Protein AF-A0A1L6ZEZ7-F1 (afdb_monomer_lite)

Radius of gyration: 17.85 Å; chains: 1; bounding box: 46×29×50 Å

pLDDT: mean 71.18, std 16.77, range [36.25, 94.31]

Structure (mmCIF, N/CA/C/O backbone):
data_AF-A0A1L6ZEZ7-F1
#
_entry.id   AF-A0A1L6ZEZ7-F1
#
loop_
_atom_site.group_PDB
_atom_site.id
_atom_site.type_symbol
_atom_site.label_atom_id
_atom_site.label_alt_id
_atom_site.label_comp_id
_atom_site.label_asym_id
_atom_site.label_entity_id
_atom_site.label_seq_id
_atom_site.pdbx_PDB_ins_code
_atom_site.Cartn_x
_atom_site.Cartn_y
_atom_site.Cartn_z
_atom_site.occupancy
_atom_site.B_iso_or_equiv
_atom_site.auth_seq_id
_atom_site.auth_comp_id
_atom_site.auth_asym_id
_atom_site.auth_atom_id
_atom_site.pdbx_PDB_model_num
ATOM 1 N N . MET A 1 1 ? 20.630 8.713 7.330 1.00 41.28 1 MET A N 1
ATOM 2 C CA . MET A 1 1 ? 19.319 8.032 7.262 1.00 41.28 1 MET A CA 1
ATOM 3 C C . MET A 1 1 ? 19.385 7.056 6.099 1.00 41.28 1 MET A C 1
ATOM 5 O O . MET A 1 1 ? 19.596 7.509 4.983 1.00 41.28 1 MET A O 1
ATOM 9 N N . LYS A 1 2 ? 19.348 5.740 6.346 1.00 44.12 2 LYS A N 1
ATOM 10 C CA . LYS A 1 2 ? 19.261 4.754 5.258 1.00 44.12 2 LYS A CA 1
ATOM 11 C C . LYS A 1 2 ? 17.808 4.737 4.797 1.00 44.12 2 LYS A C 1
ATOM 13 O O . LYS A 1 2 ? 16.927 4.466 5.606 1.00 44.12 2 LYS A O 1
ATOM 18 N N . ILE A 1 3 ? 17.565 5.130 3.553 1.00 55.00 3 ILE A N 1
ATOM 19 C CA . ILE A 1 3 ? 16.243 5.015 2.939 1.00 55.00 3 ILE A CA 1
ATOM 20 C C . ILE A 1 3 ? 16.104 3.544 2.559 1.00 55.00 3 ILE A C 1
ATOM 22 O O . ILE A 1 3 ? 16.949 3.030 1.831 1.00 55.00 3 ILE A O 1
ATOM 26 N N . ASN A 1 4 ? 15.105 2.863 3.118 1.00 57.72 4 ASN A N 1
ATOM 27 C CA . ASN A 1 4 ? 14.752 1.525 2.663 1.00 57.72 4 ASN A CA 1
ATOM 28 C C . ASN A 1 4 ? 13.994 1.695 1.346 1.00 57.72 4 ASN A C 1
ATOM 30 O O . ASN A 1 4 ? 13.001 2.420 1.302 1.00 57.72 4 ASN A O 1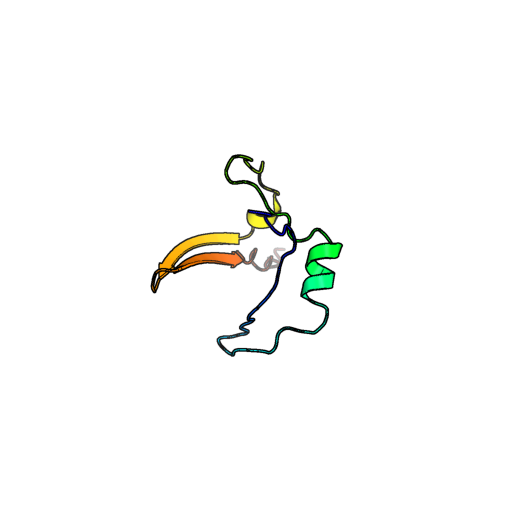
ATOM 34 N N . GLU A 1 5 ? 14.510 1.101 0.275 1.00 67.88 5 GLU A N 1
ATOM 35 C CA . GLU A 1 5 ? 13.914 1.206 -1.064 1.00 67.88 5 GLU A CA 1
ATOM 36 C C . GLU A 1 5 ? 12.744 0.228 -1.251 1.00 67.88 5 GLU A C 1
ATOM 38 O O . GLU A 1 5 ? 12.002 0.335 -2.228 1.00 67.88 5 GLU A O 1
ATOM 43 N N . ASP A 1 6 ? 12.556 -0.679 -0.289 1.00 72.25 6 ASP A N 1
ATOM 44 C CA . ASP A 1 6 ? 11.487 -1.668 -0.283 1.00 72.25 6 ASP A CA 1
ATOM 45 C C . ASP A 1 6 ? 10.150 -1.042 0.122 1.00 72.25 6 ASP A C 1
ATOM 47 O O . ASP A 1 6 ? 10.030 -0.334 1.127 1.00 72.25 6 ASP A O 1
ATOM 51 N N . LEU A 1 7 ? 9.116 -1.342 -0.661 1.00 80.00 7 LEU A N 1
ATOM 52 C CA . LEU A 1 7 ? 7.744 -0.964 -0.374 1.00 80.00 7 LEU A CA 1
ATOM 53 C C . LEU A 1 7 ? 7.141 -1.921 0.662 1.00 80.00 7 LEU A C 1
ATOM 55 O O . LEU A 1 7 ? 7.191 -3.144 0.510 1.00 80.00 7 LEU A O 1
ATOM 59 N N . GLU A 1 8 ? 6.510 -1.351 1.685 1.00 86.25 8 GLU A N 1
ATOM 60 C CA . GLU A 1 8 ? 5.733 -2.085 2.681 1.00 86.25 8 GLU A CA 1
ATOM 61 C C . GLU A 1 8 ? 4.266 -1.643 2.629 1.00 86.25 8 GLU A C 1
ATOM 63 O O . GLU A 1 8 ? 3.917 -0.499 2.934 1.00 86.25 8 GLU A O 1
ATOM 68 N N . VAL A 1 9 ? 3.384 -2.562 2.238 1.00 86.25 9 VAL A N 1
ATOM 69 C CA . VAL A 1 9 ? 1.936 -2.382 2.327 1.00 86.25 9 VAL A CA 1
ATOM 70 C C . VAL A 1 9 ? 1.512 -2.664 3.763 1.00 86.25 9 VAL A C 1
ATOM 72 O O . VAL A 1 9 ? 1.598 -3.793 4.240 1.00 86.25 9 VAL A O 1
ATOM 75 N N . THR A 1 10 ? 1.042 -1.626 4.451 1.00 89.56 10 THR A N 1
ATOM 76 C CA . THR A 1 10 ? 0.634 -1.697 5.863 1.00 89.56 10 THR A CA 1
ATOM 77 C C . THR A 1 10 ? -0.877 -1.822 6.043 1.00 89.56 10 THR A C 1
ATOM 79 O O . THR A 1 10 ? -1.341 -2.376 7.037 1.00 89.56 10 THR A O 1
ATOM 82 N N . GLU A 1 11 ? -1.664 -1.347 5.075 1.00 91.75 11 GLU A N 1
ATOM 83 C CA . GLU A 1 11 ? -3.123 -1.436 5.085 1.00 91.75 11 GLU A CA 1
ATOM 84 C C . GLU A 1 11 ? -3.674 -1.588 3.667 1.00 91.75 11 GLU A C 1
ATOM 86 O O . GLU A 1 11 ? -3.127 -1.039 2.710 1.00 91.75 11 GLU A O 1
ATOM 91 N N . MET A 1 12 ? -4.801 -2.288 3.543 1.00 90.25 12 MET A N 1
ATOM 92 C CA . MET A 1 12 ? -5.532 -2.430 2.290 1.00 90.25 12 MET A CA 1
ATOM 93 C C . MET A 1 12 ? -7.030 -2.249 2.547 1.00 90.25 12 MET A C 1
ATOM 95 O O . MET A 1 12 ? -7.557 -2.706 3.563 1.00 90.25 12 MET A O 1
ATOM 99 N N . TYR A 1 13 ? -7.708 -1.558 1.629 1.00 92.00 13 TYR A N 1
ATOM 100 C CA . TYR A 1 13 ? -9.149 -1.323 1.685 1.00 92.00 13 TYR A CA 1
ATOM 101 C C . TYR A 1 13 ? -9.780 -1.738 0.357 1.00 92.00 13 TYR A C 1
ATOM 103 O O . TYR A 1 13 ? -9.304 -1.319 -0.698 1.00 92.00 13 TYR A O 1
ATOM 111 N N . LEU A 1 14 ? -10.851 -2.525 0.412 1.00 86.56 14 LEU A N 1
ATOM 112 C CA . LEU A 1 14 ? -11.652 -2.933 -0.745 1.00 86.56 14 LEU A CA 1
ATOM 113 C C . LEU A 1 14 ? -13.103 -2.527 -0.480 1.00 86.56 14 LEU A C 1
ATOM 115 O O . LEU A 1 14 ? -13.652 -2.885 0.557 1.00 86.56 14 LEU A O 1
ATOM 119 N N . ASP A 1 15 ? -13.687 -1.709 -1.358 1.00 90.44 15 ASP A N 1
ATOM 120 C 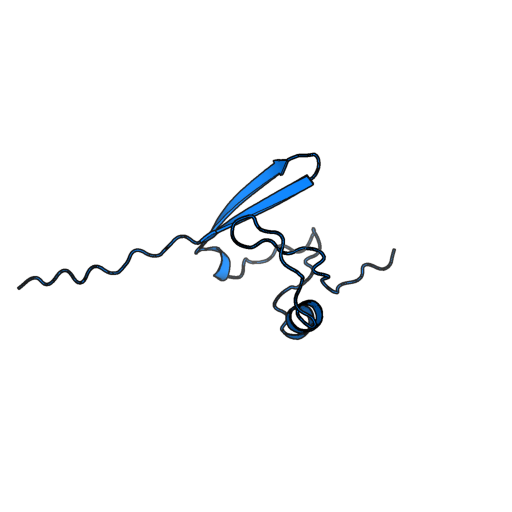CA . ASP A 1 15 ? -15.032 -1.127 -1.193 1.00 90.44 15 ASP A CA 1
ATOM 121 C C . ASP A 1 15 ? -15.281 -0.476 0.180 1.00 90.44 15 ASP A C 1
ATOM 123 O O . ASP A 1 15 ? -16.358 -0.553 0.763 1.00 90.44 15 ASP A O 1
ATOM 127 N N . GLY A 1 16 ? -14.252 0.182 0.722 1.00 86.50 16 GLY A N 1
ATOM 128 C CA . GLY A 1 16 ? -14.315 0.842 2.030 1.00 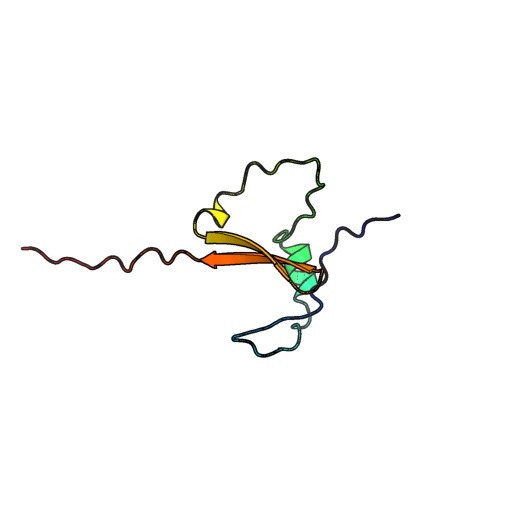86.50 16 GLY A CA 1
ATOM 129 C C . GLY A 1 16 ? -14.121 -0.093 3.227 1.00 86.50 16 GLY A C 1
ATOM 130 O O . GLY A 1 16 ? -13.972 0.392 4.348 1.00 86.50 16 GLY A O 1
ATOM 131 N N . PHE A 1 17 ? -14.032 -1.405 3.013 1.00 88.31 17 PHE A N 1
ATOM 132 C CA . PHE A 1 17 ? -13.732 -2.376 4.059 1.00 88.31 17 PHE A CA 1
ATOM 133 C C . PHE A 1 17 ? -12.230 -2.562 4.205 1.00 88.31 17 PHE A C 1
ATOM 135 O O . PHE A 1 17 ? -11.529 -2.826 3.227 1.00 88.31 17 PHE A O 1
ATOM 142 N N . LYS A 1 18 ? -11.732 -2.453 5.440 1.00 93.75 18 LYS A N 1
ATOM 143 C CA . LYS A 1 18 ? -10.347 -2.804 5.759 1.00 93.75 18 LYS A CA 1
ATOM 144 C C . LYS A 1 18 ? -10.190 -4.316 5.631 1.00 93.75 18 LYS A C 1
ATOM 146 O O . LYS A 1 18 ? -10.880 -5.069 6.313 1.00 93.75 18 LYS A O 1
ATOM 151 N N . VAL A 1 19 ? -9.275 -4.742 4.774 1.00 94.31 19 VAL A N 1
ATOM 152 C CA . VAL A 1 19 ? -8.959 -6.153 4.544 1.00 94.31 19 VAL A CA 1
ATOM 153 C C . VAL A 1 19 ? -7.517 -6.431 4.966 1.00 94.31 19 VAL A C 1
ATOM 155 O O . VAL A 1 19 ? -6.677 -5.525 4.916 1.00 94.31 19 VAL A O 1
ATOM 158 N N . PRO A 1 20 ? -7.205 -7.656 5.421 1.00 92.56 20 PRO A N 1
ATOM 159 C CA . PRO A 1 20 ? -5.837 -8.013 5.762 1.00 92.56 20 PRO A CA 1
ATOM 160 C C . PRO A 1 20 ? -4.942 -7.904 4.527 1.00 92.56 20 PRO A C 1
ATOM 162 O O . PRO A 1 20 ? -5.340 -8.270 3.420 1.00 92.56 20 PRO A O 1
ATOM 165 N N . VAL A 1 21 ? -3.722 -7.409 4.728 1.00 93.00 21 VAL A N 1
ATOM 166 C CA . VAL A 1 21 ? -2.696 -7.417 3.685 1.00 93.00 21 VAL A CA 1
ATOM 167 C C . VAL A 1 21 ? -2.313 -8.878 3.424 1.00 93.00 21 VAL A C 1
ATOM 169 O O . VAL A 1 21 ? -1.902 -9.563 4.364 1.00 93.00 21 VAL A O 1
ATOM 172 N N . PRO A 1 22 ? -2.454 -9.386 2.187 1.00 90.19 22 PRO A N 1
ATOM 173 C CA . PRO A 1 22 ? -2.088 -10.757 1.872 1.00 90.19 22 PRO A CA 1
ATOM 174 C C . PRO A 1 22 ? -0.607 -11.011 2.151 1.00 90.19 22 PRO A C 1
ATOM 176 O O . PRO A 1 22 ? 0.258 -10.204 1.791 1.00 90.19 22 PRO A O 1
ATOM 179 N N . ALA A 1 23 ? -0.310 -12.159 2.759 1.00 87.38 23 ALA A N 1
ATOM 180 C CA . ALA A 1 23 ? 1.064 -12.604 2.937 1.00 87.38 23 ALA A CA 1
ATOM 181 C C . ALA A 1 23 ? 1.764 -12.689 1.571 1.00 87.38 23 ALA A C 1
ATOM 183 O O . ALA A 1 23 ? 1.195 -13.184 0.599 1.00 87.38 23 ALA A O 1
ATOM 184 N N . GLY A 1 24 ? 2.988 -12.168 1.490 1.00 83.88 24 GLY A N 1
ATOM 185 C CA . GLY A 1 24 ? 3.761 -12.146 0.247 1.00 83.88 24 GLY A CA 1
ATOM 186 C C . GLY A 1 24 ? 3.402 -11.021 -0.730 1.00 83.88 24 GLY A C 1
ATOM 187 O O . GLY A 1 24 ? 4.092 -10.884 -1.735 1.00 83.88 24 GLY A O 1
ATOM 188 N N . LEU A 1 25 ? 2.406 -10.163 -0.452 1.00 85.88 25 LEU A N 1
ATOM 189 C CA . LEU A 1 25 ? 2.113 -9.014 -1.322 1.00 85.88 25 LEU A CA 1
ATOM 190 C C . LEU A 1 25 ? 3.309 -8.053 -1.409 1.00 85.88 25 LEU A C 1
ATOM 192 O O . LEU A 1 25 ? 3.685 -7.643 -2.502 1.00 85.88 25 LEU A O 1
ATOM 196 N N . ASN A 1 26 ? 3.949 -7.746 -0.278 1.00 84.69 26 ASN A N 1
ATOM 197 C CA . ASN A 1 26 ? 5.149 -6.902 -0.248 1.00 84.69 26 ASN A CA 1
ATOM 198 C C . ASN A 1 26 ? 6.278 -7.510 -1.089 1.00 84.69 26 ASN A C 1
ATOM 200 O O . ASN A 1 26 ? 6.875 -6.833 -1.921 1.00 84.69 26 ASN A O 1
ATOM 204 N N . GLU A 1 27 ? 6.527 -8.812 -0.925 1.00 83.12 27 GLU A N 1
ATOM 205 C CA . GLU A 1 27 ? 7.549 -9.533 -1.687 1.00 83.12 27 GLU A CA 1
ATOM 206 C C . GLU A 1 27 ? 7.239 -9.531 -3.188 1.00 83.12 27 GLU A C 1
ATOM 208 O O . GLU A 1 27 ? 8.120 -9.235 -3.993 1.00 83.12 27 GLU A O 1
ATOM 213 N N . LEU A 1 28 ? 5.986 -9.795 -3.568 1.00 82.56 28 LEU A N 1
ATOM 214 C CA . LEU A 1 28 ? 5.533 -9.759 -4.956 1.00 82.56 28 LEU A CA 1
ATOM 215 C C . LEU A 1 28 ? 5.753 -8.377 -5.581 1.00 82.56 28 LEU A C 1
ATOM 217 O O . LEU A 1 28 ? 6.278 -8.276 -6.690 1.00 82.56 28 LEU A O 1
ATOM 221 N N . LEU A 1 29 ? 5.363 -7.309 -4.887 1.00 82.88 29 LEU A N 1
ATOM 222 C CA . LEU A 1 29 ? 5.473 -5.938 -5.386 1.00 82.88 29 LEU A CA 1
ATOM 223 C C . LEU A 1 29 ? 6.929 -5.479 -5.512 1.00 82.88 29 LEU A C 1
ATOM 225 O O . LEU A 1 29 ? 7.287 -4.879 -6.527 1.00 82.88 29 LEU A O 1
ATOM 229 N N . ASN A 1 30 ? 7.771 -5.822 -4.536 1.00 81.12 30 ASN A N 1
ATOM 230 C CA . ASN A 1 30 ? 9.194 -5.488 -4.559 1.00 81.12 30 ASN A CA 1
ATOM 231 C C . ASN A 1 30 ? 9.949 -6.302 -5.624 1.00 81.12 30 ASN A C 1
ATOM 233 O O . ASN A 1 30 ? 10.749 -5.744 -6.372 1.00 81.12 30 ASN A O 1
ATOM 237 N N . ARG A 1 31 ? 9.653 -7.603 -5.780 1.00 78.00 31 ARG A N 1
ATOM 238 C CA . ARG A 1 31 ? 10.301 -8.455 -6.799 1.00 78.00 31 ARG A CA 1
ATOM 239 C C . ARG A 1 31 ? 9.844 -8.175 -8.221 1.00 78.00 31 ARG A C 1
ATOM 241 O O . ARG A 1 31 ? 10.653 -8.249 -9.140 1.00 78.00 31 ARG A O 1
ATOM 248 N N . SER A 1 32 ? 8.561 -7.881 -8.422 1.00 75.19 32 SER A N 1
ATOM 249 C CA . SER A 1 32 ? 8.026 -7.590 -9.760 1.00 75.19 32 SER A CA 1
ATOM 250 C C . SER A 1 32 ? 8.548 -6.271 -10.332 1.00 75.19 32 SER A C 1
ATOM 252 O O . SER A 1 32 ? 8.315 -5.983 -11.504 1.00 75.19 32 SER A O 1
ATOM 254 N N . GLY A 1 33 ? 9.220 -5.445 -9.519 1.00 67.12 33 GLY A N 1
ATOM 255 C CA . GLY A 1 33 ? 9.582 -4.083 -9.899 1.00 67.12 33 GLY A CA 1
ATOM 256 C C . GLY A 1 33 ? 8.356 -3.217 -10.198 1.00 67.12 33 GLY A C 1
ATOM 257 O O . GLY A 1 33 ? 8.498 -2.167 -10.826 1.00 67.12 33 GLY A O 1
ATOM 258 N N . GLY A 1 34 ? 7.162 -3.650 -9.764 1.00 60.91 34 GLY A N 1
ATOM 259 C CA . GLY A 1 34 ? 5.903 -2.926 -9.939 1.00 60.91 34 GLY A CA 1
ATOM 260 C C . GLY A 1 34 ? 5.881 -1.598 -9.185 1.00 60.91 34 GLY A C 1
ATOM 261 O O . GLY A 1 34 ? 5.070 -0.727 -9.491 1.00 60.91 34 GLY A O 1
ATOM 262 N N . TRP A 1 35 ? 6.809 -1.424 -8.241 1.00 66.25 35 TRP A N 1
ATOM 263 C CA . TRP A 1 35 ? 7.045 -0.183 -7.523 1.00 66.25 35 TRP A CA 1
ATOM 264 C C . TRP A 1 35 ? 8.543 0.112 -7.513 1.00 66.25 35 TRP A C 1
ATOM 266 O O . TRP A 1 35 ? 9.349 -0.719 -7.108 1.00 66.25 35 TRP A O 1
ATOM 276 N N . LYS A 1 36 ? 8.921 1.304 -7.978 1.00 61.78 36 LYS A N 1
ATOM 277 C CA . LYS A 1 36 ? 10.276 1.842 -7.835 1.00 61.78 36 LYS A CA 1
ATOM 278 C C . LYS A 1 36 ? 10.189 3.123 -7.029 1.00 61.78 36 LYS A C 1
ATOM 280 O O . LYS A 1 36 ? 9.387 3.998 -7.357 1.00 61.78 36 LYS A O 1
ATOM 285 N N . TYR A 1 37 ? 11.014 3.235 -5.992 1.00 61.16 37 TYR A N 1
ATOM 286 C CA . TYR A 1 37 ? 11.220 4.505 -5.315 1.00 61.16 37 TYR A CA 1
ATOM 287 C C . TYR A 1 37 ? 11.830 5.496 -6.312 1.00 61.16 37 TYR A C 1
ATOM 289 O O . TYR A 1 37 ? 12.911 5.264 -6.852 1.00 61.16 37 TYR A O 1
ATOM 297 N N . ILE A 1 38 ? 11.114 6.582 -6.592 1.00 60.03 38 ILE A N 1
ATOM 298 C CA . ILE A 1 38 ? 11.603 7.663 -7.447 1.00 60.03 38 ILE A CA 1
ATOM 299 C C . ILE A 1 38 ? 12.019 8.786 -6.517 1.00 60.03 38 ILE A C 1
ATOM 301 O O . ILE A 1 38 ? 11.207 9.285 -5.730 1.00 60.03 38 ILE A O 1
ATOM 305 N N . LYS A 1 39 ? 13.290 9.175 -6.595 1.00 59.22 39 LYS A N 1
ATOM 306 C CA . LYS A 1 39 ? 13.771 10.319 -5.831 1.00 59.22 39 LYS A CA 1
ATOM 307 C C . LYS A 1 39 ? 13.060 11.593 -6.310 1.00 59.22 39 LYS A C 1
ATOM 309 O O . LYS A 1 39 ? 12.769 11.707 -7.499 1.00 59.22 39 LYS A O 1
ATOM 314 N N . PRO A 1 40 ? 12.788 12.562 -5.420 1.00 57.38 40 PRO A N 1
ATOM 315 C CA . PRO A 1 40 ? 12.055 13.783 -5.772 1.00 57.38 40 PRO A CA 1
ATOM 316 C C . PRO A 1 40 ? 12.664 14.610 -6.920 1.00 57.38 40 PRO A C 1
ATOM 318 O O . PRO A 1 40 ? 11.966 15.424 -7.515 1.00 57.38 40 PRO A O 1
ATOM 321 N N . ASP A 1 41 ? 13.950 14.418 -7.216 1.00 57.75 41 ASP A N 1
ATOM 322 C CA . ASP A 1 41 ? 14.724 15.074 -8.274 1.00 57.75 41 ASP A CA 1
ATOM 323 C C . ASP A 1 41 ? 14.738 14.303 -9.608 1.00 57.75 41 ASP A C 1
ATOM 325 O O . ASP A 1 41 ? 15.143 14.850 -10.633 1.00 57.75 41 ASP A O 1
ATOM 329 N N . GLN A 1 42 ? 14.271 13.051 -9.628 1.00 50.59 42 GLN A N 1
ATOM 330 C CA . GLN A 1 42 ? 14.167 12.243 -10.836 1.00 50.59 42 GLN A CA 1
ATOM 331 C C . GLN A 1 42 ? 12.771 12.395 -11.440 1.00 50.59 42 GLN A C 1
ATOM 333 O O . GLN A 1 42 ? 11.795 11.792 -10.993 1.00 50.59 42 GLN A O 1
ATOM 338 N N . SER A 1 43 ? 12.664 13.202 -12.496 1.00 49.09 43 SER A N 1
ATOM 339 C CA . SER A 1 43 ? 11.454 13.248 -13.310 1.00 49.09 43 SER A CA 1
ATOM 340 C C . SER A 1 43 ? 11.281 11.913 -14.037 1.00 49.09 43 SER A C 1
ATOM 342 O O . SER A 1 43 ? 12.067 11.525 -14.901 1.00 49.09 43 SER A O 1
ATOM 344 N N . GLN A 1 44 ? 10.220 11.184 -13.696 1.00 52.09 44 GLN A N 1
ATOM 345 C CA . GLN A 1 44 ? 9.733 10.130 -14.572 1.00 52.09 44 GLN A CA 1
ATOM 346 C C . GLN A 1 44 ? 9.232 10.785 -15.859 1.00 52.09 44 GLN A C 1
ATOM 348 O O . GLN A 1 44 ? 8.228 11.499 -15.853 1.00 52.09 44 GLN A O 1
ATOM 353 N N . ASN A 1 45 ? 9.879 10.475 -16.981 1.00 48.28 45 ASN A N 1
ATOM 354 C CA . ASN A 1 45 ? 9.154 10.398 -18.241 1.00 48.28 45 ASN A CA 1
ATOM 355 C C . ASN A 1 45 ? 8.095 9.310 -18.042 1.00 48.28 45 ASN A C 1
ATOM 357 O O . ASN A 1 45 ? 8.401 8.121 -18.094 1.00 48.28 45 ASN A O 1
ATOM 361 N N . ASN A 1 46 ? 6.901 9.765 -17.646 1.00 48.69 46 ASN A N 1
ATOM 362 C CA . ASN A 1 46 ? 5.748 8.972 -17.247 1.00 48.69 46 ASN A CA 1
ATOM 363 C C . ASN A 1 46 ? 5.626 7.725 -18.117 1.00 48.69 46 ASN A C 1
ATOM 365 O O . ASN A 1 46 ? 5.369 7.821 -19.317 1.00 48.69 46 ASN A O 1
ATOM 369 N N . LEU A 1 47 ? 5.760 6.559 -17.484 1.00 48.19 47 LEU A N 1
ATOM 370 C CA . LEU A 1 47 ? 5.233 5.330 -18.047 1.00 48.19 47 LEU A CA 1
ATOM 371 C C . LEU A 1 47 ? 3.763 5.585 -18.396 1.00 48.19 47 LEU A C 1
ATOM 373 O O . LEU A 1 47 ? 2.960 5.990 -17.554 1.00 48.19 47 LEU A O 1
ATOM 377 N N . ASP A 1 48 ? 3.452 5.341 -19.664 1.00 55.19 48 ASP A N 1
ATOM 378 C CA . ASP A 1 48 ? 2.178 5.534 -20.368 1.00 55.19 48 ASP A CA 1
ATOM 379 C C . ASP A 1 48 ? 0.941 4.941 -19.653 1.00 55.19 48 ASP A C 1
ATOM 381 O O . ASP A 1 48 ? -0.206 5.221 -19.992 1.00 55.19 48 ASP A O 1
ATOM 385 N N . GLN A 1 49 ? 1.169 4.136 -18.617 1.00 54.78 49 GLN A N 1
ATOM 386 C CA . GLN A 1 49 ? 0.187 3.350 -17.878 1.00 54.78 49 GLN A CA 1
ATOM 387 C C . GLN A 1 49 ? -0.802 4.187 -17.054 1.00 54.78 49 GLN A C 1
ATOM 389 O O . GLN A 1 49 ? -1.903 3.725 -16.767 1.00 54.78 49 GLN A O 1
ATOM 394 N N . THR A 1 50 ? -0.455 5.426 -16.686 1.00 60.66 50 THR A N 1
ATOM 395 C CA . THR A 1 50 ? -1.368 6.305 -15.927 1.00 60.66 50 THR A CA 1
ATOM 396 C C . THR A 1 50 ? -2.248 7.183 -16.813 1.00 60.66 50 THR A C 1
ATOM 398 O O . THR A 1 50 ? -3.174 7.804 -16.298 1.00 60.66 50 THR A O 1
ATOM 401 N N . LYS A 1 51 ? -2.039 7.214 -18.142 1.00 68.25 51 LYS A N 1
ATOM 402 C CA . LYS A 1 51 ? -2.895 7.993 -19.060 1.00 68.25 51 LYS A CA 1
ATOM 403 C C . LYS A 1 51 ? -4.356 7.549 -19.012 1.00 68.25 51 LYS A C 1
ATOM 405 O O . LYS A 1 51 ? -5.261 8.368 -19.172 1.00 68.25 51 LYS A O 1
ATOM 410 N N . SER A 1 52 ? -4.580 6.265 -18.746 1.00 75.69 52 SER A N 1
ATOM 411 C CA . SER A 1 52 ? -5.907 5.680 -18.563 1.00 75.69 52 SER A CA 1
ATOM 412 C C . SER A 1 52 ? -6.534 6.000 -17.204 1.00 75.69 52 SER A C 1
ATOM 414 O O . SER A 1 52 ? -7.594 5.471 -16.904 1.00 75.69 52 SER A O 1
ATOM 416 N N . TYR A 1 53 ? -5.916 6.835 -16.367 1.00 74.88 53 TYR A N 1
ATOM 417 C CA . TYR A 1 53 ? -6.429 7.193 -15.048 1.00 74.88 53 TYR A CA 1
ATOM 418 C C . TYR A 1 53 ? -6.573 8.714 -14.914 1.00 74.88 53 TYR A C 1
ATOM 420 O O . TYR A 1 53 ? -5.718 9.485 -15.346 1.00 74.88 53 TYR A O 1
ATOM 428 N N . ASP A 1 54 ? -7.658 9.165 -14.289 1.00 81.50 54 ASP A N 1
ATOM 429 C CA . ASP A 1 54 ? -7.757 10.514 -13.740 1.00 81.50 54 ASP A CA 1
ATOM 430 C C .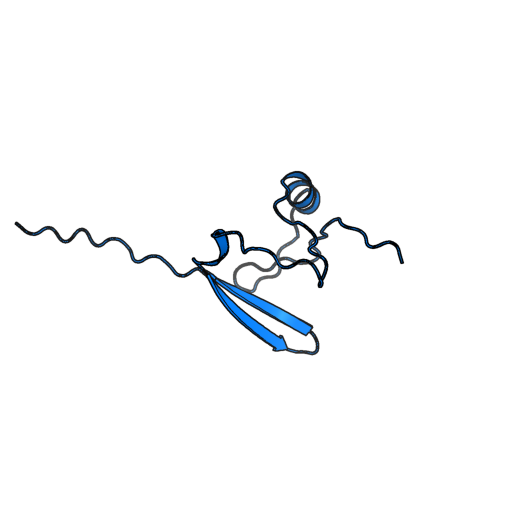 ASP A 1 54 ? -7.030 10.580 -12.402 1.00 81.50 54 ASP A C 1
ATOM 432 O O . ASP A 1 54 ? -7.263 9.771 -11.501 1.00 81.50 54 ASP A O 1
ATOM 436 N N . ARG A 1 55 ? -6.141 11.567 -12.266 1.00 81.44 55 ARG A N 1
ATOM 437 C CA . ARG A 1 55 ? -5.325 11.767 -11.070 1.00 81.44 55 ARG A CA 1
ATOM 438 C C . ARG A 1 55 ? -5.833 12.955 -10.265 1.00 81.44 55 ARG A C 1
ATOM 440 O O . ARG A 1 55 ? -5.835 14.081 -10.753 1.00 81.44 55 ARG A O 1
ATOM 447 N N . LYS A 1 56 ? -6.160 12.729 -8.992 1.00 85.38 56 LYS A N 1
ATOM 448 C CA . LYS A 1 56 ? -6.532 13.778 -8.033 1.00 85.38 56 LYS A CA 1
ATOM 449 C C . LYS A 1 56 ? -5.671 13.688 -6.780 1.00 85.38 56 LYS A C 1
ATOM 451 O O . LYS A 1 56 ? -5.682 12.678 -6.084 1.00 85.38 56 LYS A O 1
ATOM 456 N N . VAL A 1 57 ? -4.951 14.761 -6.467 1.00 83.50 57 VAL A N 1
ATOM 457 C CA . VAL A 1 57 ? -4.167 14.872 -5.230 1.00 83.50 57 VAL A CA 1
ATOM 458 C C . VAL A 1 57 ? -4.933 15.738 -4.243 1.00 83.50 57 VAL A C 1
ATOM 460 O O . VAL A 1 57 ? -5.358 16.838 -4.584 1.00 83.50 57 VAL A O 1
ATOM 463 N N . VAL A 1 58 ? -5.119 15.253 -3.020 1.00 89.56 58 VAL A 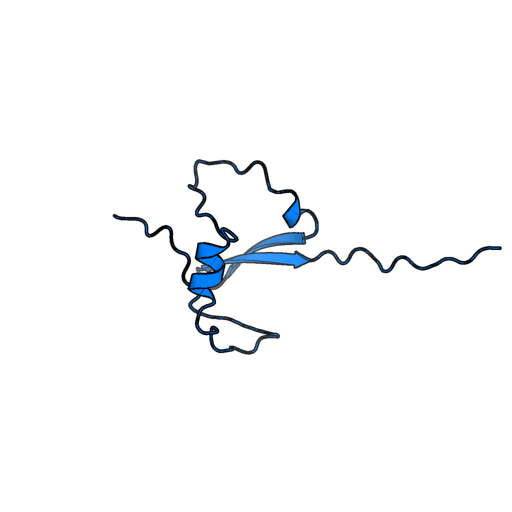N 1
ATOM 464 C CA . VAL A 1 58 ? -5.791 15.996 -1.947 1.00 89.56 58 VAL A CA 1
ATOM 465 C C . VAL A 1 58 ? -5.068 15.802 -0.625 1.00 89.56 58 VAL A C 1
ATOM 467 O O . VAL A 1 58 ? -4.516 14.741 -0.338 1.00 89.56 58 VAL A O 1
ATOM 470 N N . ARG A 1 59 ? -5.101 16.839 0.209 1.00 86.44 59 ARG A N 1
ATOM 471 C CA . ARG A 1 59 ? -4.612 16.791 1.584 1.00 86.44 59 ARG A CA 1
ATOM 472 C C . ARG A 1 59 ? -5.813 16.640 2.511 1.00 86.44 59 ARG A C 1
ATOM 474 O O . ARG A 1 59 ? -6.685 17.502 2.517 1.00 86.44 59 ARG A O 1
ATOM 481 N N . LYS A 1 60 ? -5.881 15.535 3.253 1.00 88.25 60 LYS A N 1
ATOM 482 C CA . LYS A 1 60 ? -6.988 15.226 4.169 1.00 88.25 60 LYS A CA 1
ATOM 483 C C . LYS A 1 60 ? -6.432 14.630 5.458 1.00 88.25 60 LYS A C 1
ATOM 485 O O . LYS A 1 60 ? -5.625 13.702 5.409 1.00 88.25 60 LYS A O 1
ATOM 490 N N . ASP A 1 61 ? -6.847 15.187 6.593 1.00 89.31 61 ASP A N 1
ATOM 491 C CA . ASP A 1 61 ? -6.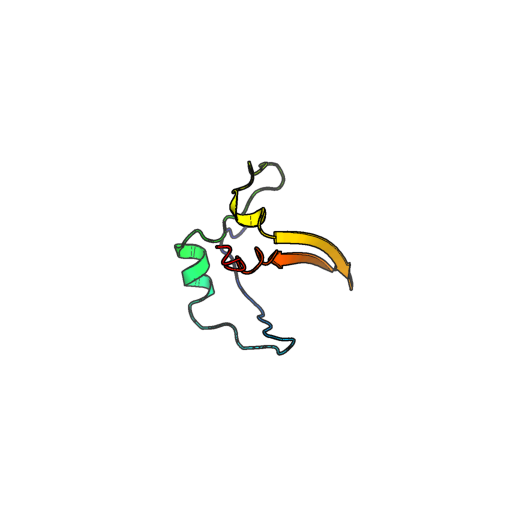402 14.786 7.938 1.00 89.31 61 ASP A CA 1
ATOM 492 C C . ASP A 1 61 ? -4.871 14.865 8.100 1.00 89.31 61 ASP A C 1
ATOM 494 O O . ASP A 1 61 ? -4.223 13.946 8.593 1.00 89.31 61 ASP A O 1
ATOM 498 N N . GLY A 1 62 ? -4.255 15.925 7.563 1.00 87.00 62 GLY A N 1
ATOM 499 C CA . GLY A 1 62 ? -2.798 16.112 7.573 1.00 87.00 62 GLY A CA 1
ATOM 500 C C . GLY A 1 62 ? -2.013 15.206 6.612 1.00 87.00 62 GLY A C 1
ATOM 501 O O . GLY A 1 62 ? -0.836 15.468 6.375 1.00 87.00 62 GLY A O 1
ATOM 502 N N . LYS A 1 63 ? -2.653 14.205 5.995 1.00 77.44 63 LYS A N 1
ATOM 503 C CA . LYS A 1 63 ? -2.027 13.251 5.067 1.00 77.44 63 LYS A CA 1
ATOM 504 C C . LYS A 1 63 ? -2.241 13.667 3.610 1.00 77.44 63 LYS A C 1
ATOM 506 O O . LYS A 1 63 ? -3.332 14.097 3.230 1.00 77.44 63 LYS A O 1
ATOM 511 N N . LEU A 1 64 ? -1.209 13.515 2.780 1.00 76.50 64 LEU A N 1
ATOM 512 C CA . LEU A 1 64 ? -1.306 13.693 1.331 1.00 76.50 64 LEU A CA 1
ATOM 513 C C . LEU A 1 64 ? -1.813 12.389 0.702 1.00 76.50 64 LEU A C 1
ATOM 515 O O . LEU A 1 64 ? -1.233 11.331 0.925 1.00 76.50 64 LEU A O 1
ATOM 519 N N . ARG A 1 65 ? -2.904 12.455 -0.060 1.00 78.56 65 ARG A N 1
ATOM 520 C CA . ARG A 1 65 ? -3.519 11.303 -0.728 1.00 78.56 65 ARG A CA 1
ATOM 521 C C . ARG A 1 65 ? -3.554 11.549 -2.230 1.00 78.56 65 ARG A C 1
ATOM 523 O O . ARG A 1 65 ? -3.966 12.622 -2.671 1.00 78.56 65 ARG A O 1
ATOM 530 N N . THR A 1 66 ? -3.155 10.545 -3.005 1.00 81.31 66 THR A N 1
ATOM 531 C CA . THR A 1 66 ? -3.305 10.535 -4.465 1.00 81.31 66 THR A CA 1
ATOM 532 C C . THR A 1 66 ? -4.366 9.509 -4.829 1.00 81.31 66 THR A C 1
ATOM 534 O O . THR A 1 66 ? -4.226 8.336 -4.505 1.00 81.31 66 THR A O 1
ATOM 537 N N . TYR A 1 67 ? -5.421 9.962 -5.493 1.00 79.94 67 TYR A N 1
ATOM 538 C CA . TYR A 1 67 ? -6.472 9.128 -6.056 1.00 79.94 67 TYR A CA 1
ATOM 539 C C . TYR A 1 67 ? -6.197 8.956 -7.548 1.00 79.94 67 TYR A C 1
ATOM 541 O O . TYR A 1 67 ? -6.006 9.947 -8.256 1.00 79.94 67 TYR A O 1
ATOM 549 N N . LEU A 1 68 ? -6.161 7.706 -8.002 1.00 79.75 68 LEU A N 1
ATOM 550 C CA . LEU A 1 68 ? -6.102 7.336 -9.411 1.00 79.75 68 LEU A CA 1
ATOM 551 C C . LEU A 1 68 ? -7.412 6.629 -9.749 1.00 79.75 68 LEU A C 1
ATOM 553 O O . LEU A 1 68 ? -7.666 5.527 -9.272 1.00 79.75 68 LEU A O 1
ATOM 557 N N . THR A 1 69 ? -8.259 7.275 -10.537 1.00 81.25 69 THR A N 1
ATOM 558 C CA . THR A 1 69 ? -9.546 6.725 -10.966 1.00 81.25 69 THR A CA 1
ATOM 559 C C . THR A 1 69 ? -9.410 6.246 -12.398 1.00 81.25 69 THR A C 1
ATOM 561 O O . THR A 1 69 ? -9.112 7.047 -13.276 1.00 81.25 69 THR A O 1
ATOM 564 N N . TYR A 1 70 ? -9.600 4.952 -12.648 1.00 79.12 70 TYR A N 1
ATOM 565 C CA . TYR A 1 70 ? -9.518 4.424 -14.008 1.00 79.12 70 TYR A CA 1
ATOM 566 C C . TYR A 1 70 ? -10.602 5.058 -14.885 1.00 79.12 70 TYR A C 1
ATOM 568 O O . TYR A 1 70 ? -11.792 4.986 -14.571 1.00 79.12 70 TYR A O 1
ATOM 576 N N . LYS A 1 71 ? -10.188 5.670 -15.992 1.00 80.06 71 LYS A N 1
ATOM 577 C CA . LYS A 1 71 ? -11.072 6.085 -17.074 1.00 80.06 71 LYS A CA 1
ATOM 578 C C . LYS A 1 71 ? -11.492 4.811 -17.776 1.00 80.06 71 LYS A C 1
ATOM 580 O O . LYS A 1 71 ? -10.697 4.234 -18.508 1.00 80.06 71 LYS A O 1
ATOM 585 N N . ASN A 1 72 ? -12.717 4.358 -17.540 1.00 58.44 72 ASN A N 1
ATOM 586 C CA . ASN A 1 72 ? -13.297 3.281 -18.332 1.00 58.44 72 ASN A CA 1
ATOM 587 C C . ASN A 1 72 ? -13.229 3.708 -19.812 1.00 58.44 72 ASN A C 1
ATOM 589 O O . ASN A 1 72 ? -13.912 4.676 -20.165 1.00 58.44 72 ASN A O 1
ATOM 593 N N . PRO A 1 73 ? -12.433 3.063 -20.688 1.00 58.66 73 PRO A N 1
ATOM 594 C CA . PRO A 1 73 ? -12.648 3.234 -22.110 1.00 58.66 73 PRO A CA 1
ATOM 595 C C . PRO A 1 73 ? -14.033 2.646 -22.359 1.00 58.66 73 PRO A C 1
ATOM 597 O O . PRO A 1 73 ? -14.303 1.492 -22.026 1.00 58.66 73 PRO A O 1
ATOM 600 N N . SER A 1 74 ? -14.954 3.481 -22.818 1.00 50.72 74 SER A N 1
ATOM 601 C CA . SER A 1 74 ? -16.326 3.118 -23.142 1.00 50.72 74 SER A CA 1
ATOM 602 C C . SER A 1 74 ? -16.381 1.734 -23.786 1.00 50.72 74 SER A C 1
ATOM 604 O O . SER A 1 74 ? -15.606 1.450 -24.700 1.00 50.72 74 SER A O 1
ATOM 606 N N . LYS A 1 75 ? -17.324 0.892 -23.343 1.00 48.44 75 LYS A N 1
ATOM 607 C CA . LYS A 1 75 ? -17.813 -0.246 -24.130 1.00 48.44 75 LYS A CA 1
ATOM 608 C C . LYS A 1 75 ? -17.883 0.206 -25.590 1.00 48.44 75 LYS A C 1
ATOM 610 O O . LYS A 1 75 ? -18.640 1.131 -25.883 1.00 48.44 75 LYS A O 1
ATOM 615 N N . VAL A 1 76 ? -17.093 -0.402 -26.475 1.00 47.03 76 VAL A N 1
ATOM 616 C CA . VAL A 1 76 ? -17.279 -0.239 -27.918 1.00 47.03 76 VAL A CA 1
ATOM 617 C C . VAL A 1 76 ? -18.678 -0.775 -28.189 1.00 47.03 76 VAL A C 1
ATOM 619 O O . VAL A 1 76 ? -18.907 -1.983 -28.195 1.00 47.03 76 VAL A O 1
ATOM 622 N N . SER A 1 77 ? -19.657 0.122 -28.283 1.00 43.22 77 SER A N 1
ATOM 623 C CA . SER A 1 77 ? -20.969 -0.224 -28.786 1.00 43.22 77 SER A CA 1
ATOM 624 C C . SER A 1 77 ? -20.744 -0.676 -30.218 1.00 43.22 77 SER A C 1
ATOM 626 O O . SER A 1 77 ? -20.389 0.140 -31.068 1.00 43.22 77 SER A O 1
ATOM 628 N N . ASN A 1 78 ? -20.924 -1.969 -30.476 1.00 43.97 78 ASN A N 1
ATOM 629 C CA . ASN A 1 78 ? -21.164 -2.471 -31.818 1.00 43.97 78 ASN A CA 1
ATOM 630 C C . ASN A 1 78 ? -22.414 -1.759 -32.354 1.00 43.97 78 ASN A C 1
ATOM 632 O O . ASN A 1 78 ? -23.535 -2.233 -32.171 1.00 43.97 78 ASN A O 1
ATOM 636 N N . GLN A 1 79 ? -22.231 -0.597 -32.980 1.00 42.03 79 GLN A N 1
ATOM 637 C CA . GLN A 1 79 ? -23.222 -0.045 -33.885 1.00 42.03 79 GLN A CA 1
ATOM 638 C C . GLN A 1 79 ? -23.151 -0.873 -35.160 1.00 42.03 79 GLN A C 1
ATOM 640 O O . GLN A 1 79 ? -22.316 -0.684 -36.038 1.00 42.03 79 GLN A O 1
ATOM 645 N N . LYS A 1 80 ? -24.032 -1.866 -35.184 1.00 48.50 80 LYS A N 1
ATOM 646 C CA . LYS A 1 80 ? -24.510 -2.529 -36.382 1.00 48.50 80 LYS A CA 1
ATOM 647 C C . LYS A 1 80 ? -25.265 -1.479 -37.211 1.00 48.50 80 LYS A C 1
ATOM 649 O O . LYS A 1 80 ? -26.326 -1.035 -36.788 1.00 48.50 80 LYS A O 1
ATOM 654 N N . THR A 1 81 ? -24.724 -1.108 -38.362 1.00 40.28 81 THR A N 1
ATOM 655 C CA . THR A 1 81 ? -25.425 -0.456 -39.485 1.00 40.28 81 THR A CA 1
ATOM 656 C C . THR A 1 81 ? -24.815 -1.088 -40.733 1.00 40.28 81 THR A C 1
ATOM 658 O O . THR A 1 81 ? -23.614 -0.946 -40.940 1.00 40.28 81 THR A O 1
ATOM 661 N N . SER A 1 82 ? -25.487 -2.112 -41.268 1.00 36.25 82 SER A N 1
ATOM 662 C CA . SER A 1 82 ? -26.430 -2.047 -42.404 1.00 36.25 82 SER A CA 1
ATOM 663 C C . SER A 1 82 ? -25.698 -1.951 -43.730 1.00 36.25 82 SER A C 1
ATOM 665 O O . SER A 1 82 ? -25.013 -0.930 -43.934 1.00 36.25 82 SER A O 1
#

Sequence (82 aa):
MKINEDLEVTEMYLDGFKVPVPAGLNELLNRSGGWKYIKPDQSQNNLDQTKSYDRKVVRKDGKLRTYLTYKNPSKVSNQKTS

Organism: Bacillus safensis (NCBI:txid561879)

Foldseek 3Di:
DDDDQFDDDPWDADPNDTDDDDPCPSVCCRVVVVDGDDDPPDDPPDDPVLVQWDWDWDQDPNDIDIDTHGNPPDDPPPPDDD

Secondary structure (DSSP, 8-state):
-PPP-S-----EEETTEEEPPPTTHHHHHHHTT---PPPTT------GGGTTEEEEEEEETTEEEEEEEE------------